Protein AF-A0AA86JBX8-F1 (afdb_monomer_lite)

Sequence (85 aa):
MWKKLNGAILKRLRLRESWVIFFVLGIIMMNYPFTQIFNKPLRIFDIPQLYLYFQAGWVVSIFVIYLFTKAIDLPDDDHDEGDHR

pLDDT: mean 77.0, std 13.38, range [48.09, 94.88]

Structure (mmCIF, N/CA/C/O backbone):
data_AF-A0AA86JBX8-F1
#
_entry.id   AF-A0AA86JBX8-F1
#
loop_
_atom_site.group_PDB
_atom_site.id
_atom_site.type_symbol
_atom_site.label_atom_id
_atom_site.label_alt_id
_atom_site.label_comp_id
_atom_site.label_asym_id
_atom_site.label_entity_id
_atom_site.label_seq_id
_atom_site.pdbx_PDB_ins_code
_atom_site.Cartn_x
_atom_site.Cartn_y
_atom_site.Cartn_z
_atom_site.occupancy
_atom_site.B_iso_or_equiv
_atom_site.auth_seq_id
_atom_site.auth_comp_id
_atom_site.auth_asym_id
_atom_site.auth_atom_id
_atom_site.pdbx_PDB_model_num
ATOM 1 N N . MET A 1 1 ? -13.635 -4.406 -26.539 1.00 48.09 1 MET A N 1
ATOM 2 C CA . MET A 1 1 ? -13.029 -3.126 -26.091 1.00 48.09 1 MET A CA 1
ATOM 3 C C . MET A 1 1 ? -12.029 -3.266 -24.937 1.00 48.09 1 MET A C 1
ATOM 5 O O . MET A 1 1 ? -11.002 -2.607 -25.003 1.00 48.09 1 MET A O 1
ATOM 9 N N . TRP A 1 2 ? -12.235 -4.137 -23.937 1.00 51.25 2 TRP A N 1
ATOM 10 C CA . TRP A 1 2 ? -11.310 -4.283 -22.790 1.00 51.25 2 TRP A CA 1
ATOM 11 C C . TRP A 1 2 ? -9.870 -4.719 -23.109 1.00 51.25 2 TRP A C 1
ATOM 13 O O . TRP A 1 2 ? -8.947 -4.296 -22.420 1.00 51.25 2 TRP A O 1
ATOM 23 N N . LYS A 1 3 ? -9.636 -5.492 -24.178 1.00 53.41 3 LYS A N 1
ATOM 24 C CA . LYS A 1 3 ? -8.277 -5.952 -24.527 1.00 53.41 3 LYS A CA 1
ATOM 25 C C . LYS A 1 3 ? -7.310 -4.809 -24.885 1.00 53.41 3 LYS A C 1
ATOM 27 O O . LYS A 1 3 ? -6.142 -4.886 -24.525 1.00 53.41 3 LYS A O 1
ATOM 32 N N . LYS A 1 4 ? -7.786 -3.734 -25.534 1.00 52.28 4 LYS A N 1
ATOM 33 C CA . LYS A 1 4 ? -6.936 -2.581 -25.904 1.00 52.28 4 LYS A CA 1
ATOM 34 C C . LYS A 1 4 ? -6.587 -1.688 -24.708 1.00 52.28 4 LYS A C 1
ATOM 36 O O . LYS A 1 4 ? -5.483 -1.156 -24.656 1.00 52.28 4 LYS A O 1
ATOM 41 N N . LEU A 1 5 ? -7.497 -1.555 -23.740 1.00 60.31 5 LEU A N 1
ATOM 42 C CA . LEU A 1 5 ? -7.268 -0.740 -22.543 1.00 60.31 5 LEU A CA 1
ATOM 43 C C . LEU A 1 5 ? -6.160 -1.342 -21.667 1.00 60.31 5 LEU A C 1
ATOM 45 O O . LEU A 1 5 ? -5.270 -0.627 -21.216 1.00 60.31 5 LEU A O 1
ATOM 49 N N . ASN A 1 6 ? -6.166 -2.669 -21.515 1.00 63.38 6 ASN A N 1
ATOM 50 C CA . ASN A 1 6 ? -5.150 -3.381 -20.742 1.00 63.38 6 ASN A CA 1
ATOM 51 C C . ASN A 1 6 ? -3.755 -3.224 -21.361 1.00 63.38 6 ASN A C 1
ATOM 53 O O . ASN A 1 6 ? -2.803 -2.994 -20.629 1.00 63.38 6 ASN A O 1
ATOM 57 N N . GLY A 1 7 ? -3.634 -3.263 -22.693 1.00 60.59 7 GLY A N 1
ATOM 58 C CA . GLY A 1 7 ? -2.349 -3.068 -23.376 1.00 60.59 7 GLY A CA 1
ATOM 59 C C . GLY A 1 7 ? -1.756 -1.670 -23.166 1.00 60.59 7 GLY A C 1
ATOM 60 O O . GLY A 1 7 ? -0.573 -1.542 -22.867 1.00 60.59 7 GLY A O 1
ATOM 61 N N . ALA A 1 8 ? -2.576 -0.617 -23.243 1.00 63.78 8 ALA A N 1
ATOM 62 C CA . ALA A 1 8 ? -2.118 0.755 -23.003 1.00 63.78 8 ALA A CA 1
ATOM 63 C C . ALA A 1 8 ? -1.713 0.993 -21.536 1.00 63.78 8 ALA A C 1
ATOM 65 O O . ALA A 1 8 ? -0.713 1.663 -21.274 1.00 63.78 8 ALA A O 1
ATOM 66 N N . ILE A 1 9 ? -2.464 0.424 -20.587 1.00 64.56 9 ILE A N 1
ATOM 67 C CA . ILE A 1 9 ? -2.141 0.493 -19.156 1.00 64.56 9 ILE A CA 1
ATOM 68 C C . ILE A 1 9 ? -0.845 -0.272 -18.869 1.00 64.56 9 ILE A C 1
ATOM 70 O O . ILE A 1 9 ? 0.042 0.282 -18.231 1.00 64.56 9 ILE A O 1
ATOM 74 N N . LEU A 1 10 ? -0.683 -1.489 -19.398 1.00 64.44 10 LEU A N 1
ATOM 75 C CA . LEU A 1 10 ? 0.543 -2.283 -19.251 1.00 64.44 10 LEU A CA 1
ATOM 76 C C . LEU A 1 10 ? 1.764 -1.572 -19.853 1.00 64.44 10 LEU A C 1
ATOM 78 O O . LEU A 1 10 ? 2.816 -1.530 -19.220 1.00 64.44 10 LEU A O 1
ATOM 82 N N . LYS A 1 11 ? 1.614 -0.922 -21.016 1.00 63.19 11 LYS A N 1
ATOM 83 C CA . LYS A 1 11 ? 2.703 -0.156 -21.644 1.00 63.19 11 LYS A CA 1
ATOM 84 C C . LYS A 1 11 ? 3.122 1.058 -20.803 1.00 63.19 11 LYS A C 1
ATOM 86 O O . LYS A 1 11 ? 4.309 1.357 -20.727 1.00 63.19 11 LYS A O 1
ATOM 91 N N . ARG A 1 12 ? 2.180 1.732 -20.123 1.00 64.44 12 ARG A N 1
ATOM 92 C CA . ARG A 1 12 ? 2.505 2.811 -19.165 1.00 64.44 12 ARG A CA 1
ATOM 93 C C . ARG A 1 12 ? 3.057 2.282 -17.838 1.00 64.44 12 ARG A C 1
ATOM 95 O O . ARG A 1 12 ? 3.953 2.898 -17.274 1.00 64.44 12 ARG A O 1
ATOM 102 N N . LEU A 1 13 ? 2.590 1.129 -17.365 1.00 63.28 13 LEU A N 1
ATOM 103 C CA . LEU A 1 13 ? 3.146 0.454 -16.186 1.00 63.28 13 LEU A CA 1
ATOM 104 C C . LEU A 1 13 ? 4.610 0.038 -16.392 1.00 63.28 13 LEU A C 1
ATOM 106 O O . LEU A 1 13 ? 5.363 0.017 -15.427 1.00 63.28 13 LEU A O 1
ATOM 110 N N . ARG A 1 14 ? 5.031 -0.213 -17.640 1.00 63.41 14 ARG A N 1
ATOM 111 C CA . ARG A 1 14 ? 6.429 -0.510 -17.994 1.00 63.41 14 ARG A CA 1
ATOM 112 C C . ARG A 1 14 ? 7.391 0.667 -17.788 1.00 63.41 14 ARG A C 1
ATOM 114 O O . ARG A 1 14 ? 8.601 0.458 -17.760 1.00 63.41 14 ARG A O 1
ATOM 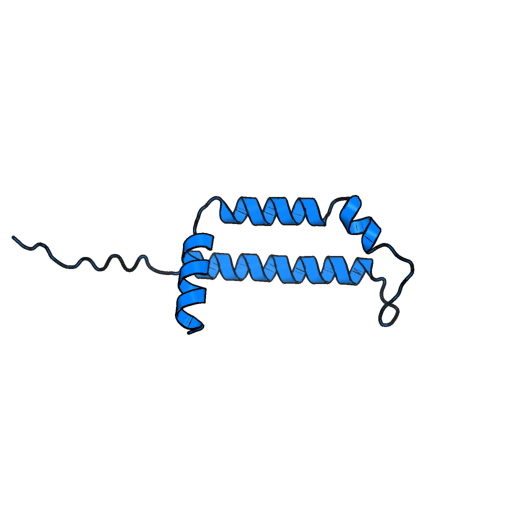121 N N . LEU A 1 15 ? 6.898 1.902 -17.638 1.00 65.38 15 LEU A N 1
ATOM 122 C CA . LEU A 1 15 ? 7.762 3.030 -17.277 1.00 65.38 15 LEU A CA 1
ATOM 123 C C . LEU A 1 15 ? 8.433 2.725 -15.936 1.00 65.38 15 LEU A C 1
ATOM 125 O O . LEU A 1 15 ? 7.761 2.437 -14.949 1.00 65.38 15 LEU A O 1
ATOM 129 N N . ARG A 1 16 ? 9.764 2.820 -15.896 1.00 65.50 16 ARG A N 1
ATOM 130 C CA . ARG A 1 16 ? 10.597 2.564 -14.706 1.00 65.50 16 ARG A CA 1
ATOM 131 C C . ARG A 1 16 ? 10.125 3.344 -13.467 1.00 65.50 16 ARG A C 1
ATOM 133 O O . ARG A 1 16 ? 10.306 2.900 -12.339 1.00 65.50 16 ARG A O 1
ATOM 140 N N . GLU A 1 17 ? 9.478 4.483 -13.693 1.00 75.12 17 GLU A N 1
ATOM 141 C CA . GLU A 1 17 ? 8.902 5.376 -12.683 1.00 75.12 17 GLU A CA 1
ATOM 142 C C . GLU A 1 17 ? 7.589 4.861 -12.076 1.00 75.12 17 GLU A C 1
ATOM 144 O O . GLU A 1 17 ? 7.253 5.221 -10.949 1.00 75.12 17 GLU A O 1
ATOM 149 N N . SER A 1 18 ? 6.860 3.972 -12.757 1.00 77.94 18 SER A N 1
ATOM 150 C CA . SER A 1 18 ? 5.587 3.436 -12.266 1.00 77.94 18 SER A CA 1
ATOM 151 C C . SER A 1 18 ? 5.756 2.686 -10.941 1.00 77.94 18 SER A C 1
ATOM 153 O O . SER A 1 18 ? 4.916 2.821 -10.054 1.00 77.94 18 SER A O 1
ATOM 155 N N . TRP A 1 19 ? 6.866 1.965 -10.746 1.00 78.06 19 TRP A N 1
ATOM 156 C CA . TRP A 1 19 ? 7.135 1.269 -9.482 1.00 78.06 19 TRP A CA 1
ATOM 157 C C . TRP A 1 19 ? 7.356 2.258 -8.331 1.00 78.06 19 TRP A C 1
ATOM 159 O O . TRP A 1 19 ? 6.863 2.040 -7.226 1.00 78.06 19 TRP A O 1
ATOM 169 N N . VAL A 1 20 ? 8.008 3.392 -8.613 1.00 83.31 20 VAL A N 1
ATOM 170 C CA . VAL A 1 20 ? 8.211 4.476 -7.641 1.00 83.31 20 VAL A CA 1
ATOM 171 C C . VAL A 1 20 ? 6.867 5.061 -7.211 1.00 83.31 20 VAL A C 1
ATOM 173 O O . VAL A 1 20 ? 6.646 5.260 -6.021 1.00 83.31 20 VAL A O 1
ATOM 176 N N . ILE A 1 21 ? 5.937 5.269 -8.148 1.00 84.25 21 ILE A N 1
ATOM 177 C CA . ILE A 1 21 ? 4.597 5.790 -7.842 1.00 84.25 21 ILE A CA 1
ATOM 178 C C . ILE A 1 21 ? 3.832 4.830 -6.922 1.00 84.25 21 ILE A C 1
ATOM 180 O O . ILE A 1 21 ? 3.275 5.276 -5.921 1.00 84.25 21 ILE A O 1
ATOM 184 N N . PHE A 1 22 ? 3.829 3.521 -7.204 1.00 84.75 22 PHE A N 1
ATOM 185 C CA . PHE A 1 22 ? 3.167 2.543 -6.326 1.00 84.75 22 PHE A CA 1
ATOM 186 C C . PHE A 1 22 ? 3.831 2.430 -4.956 1.00 84.75 22 PHE A C 1
ATOM 188 O O . PHE A 1 22 ? 3.137 2.284 -3.952 1.00 84.75 22 PHE A O 1
ATOM 195 N N . PHE A 1 23 ? 5.157 2.529 -4.896 1.00 85.38 23 PHE A N 1
ATOM 196 C CA . PHE A 1 23 ? 5.889 2.516 -3.637 1.00 85.38 23 PHE A CA 1
ATOM 197 C C . PHE A 1 23 ? 5.559 3.743 -2.778 1.00 85.38 23 PHE A C 1
ATOM 199 O O . PHE A 1 23 ? 5.202 3.606 -1.608 1.00 85.38 23 PHE A O 1
ATOM 206 N N . VAL A 1 24 ? 5.592 4.940 -3.373 1.00 90.06 24 VAL A N 1
ATOM 207 C CA . VAL A 1 24 ? 5.197 6.190 -2.708 1.00 90.06 24 VAL A CA 1
ATOM 208 C C . VAL A 1 24 ? 3.736 6.123 -2.264 1.00 90.06 24 VAL A C 1
ATOM 210 O O . VAL A 1 24 ? 3.427 6.485 -1.131 1.00 90.06 24 VAL A O 1
ATOM 213 N N . LEU A 1 25 ? 2.843 5.599 -3.106 1.00 88.75 25 LEU A N 1
ATOM 214 C CA . LEU A 1 25 ? 1.440 5.386 -2.754 1.00 88.75 25 LEU A CA 1
ATOM 215 C C . LEU A 1 25 ? 1.290 4.443 -1.549 1.00 88.75 25 LEU A C 1
ATOM 217 O O . LEU A 1 25 ? 0.511 4.737 -0.643 1.00 88.75 25 LEU A O 1
ATOM 221 N N . GLY A 1 26 ? 2.062 3.353 -1.503 1.00 87.62 26 GLY A N 1
ATOM 222 C CA . GLY A 1 26 ? 2.111 2.435 -0.364 1.00 87.62 26 GLY A CA 1
A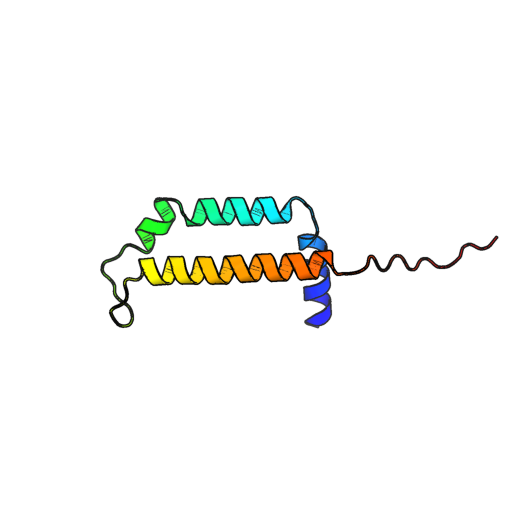TOM 223 C C . GLY A 1 26 ? 2.575 3.119 0.924 1.00 87.62 26 GLY A C 1
ATOM 224 O O . GLY A 1 26 ? 1.943 2.956 1.966 1.00 87.62 26 GLY A O 1
ATOM 225 N N . ILE A 1 27 ? 3.616 3.956 0.853 1.00 89.75 27 ILE A N 1
ATOM 226 C CA . ILE A 1 27 ? 4.091 4.755 1.996 1.00 89.75 27 ILE A CA 1
ATOM 227 C C . ILE A 1 27 ? 3.018 5.738 2.475 1.00 89.75 27 ILE A C 1
ATOM 229 O O . ILE A 1 27 ? 2.803 5.875 3.680 1.00 89.75 27 ILE A O 1
ATOM 233 N N . ILE A 1 28 ? 2.329 6.413 1.551 1.00 89.88 28 ILE A N 1
ATOM 234 C CA . ILE A 1 28 ? 1.241 7.342 1.880 1.00 89.88 28 ILE A CA 1
ATOM 235 C C . ILE A 1 28 ? 0.109 6.594 2.592 1.00 89.88 28 ILE A C 1
ATOM 237 O O . ILE A 1 28 ? -0.353 7.048 3.637 1.00 89.88 28 ILE A O 1
ATOM 241 N N . MET A 1 29 ? -0.290 5.426 2.079 1.00 87.19 29 MET A N 1
ATOM 242 C CA . MET A 1 29 ? -1.305 4.568 2.699 1.00 87.19 29 MET A CA 1
ATOM 243 C C . MET A 1 29 ? -0.908 4.094 4.106 1.00 87.19 29 MET A C 1
ATOM 245 O O . MET A 1 29 ? -1.740 4.058 5.009 1.00 87.19 29 MET A O 1
ATOM 249 N N . MET A 1 30 ? 0.370 3.793 4.333 1.00 87.69 30 MET A N 1
ATOM 250 C CA . MET A 1 30 ? 0.877 3.374 5.645 1.00 87.69 30 MET A CA 1
ATOM 251 C C . MET A 1 30 ? 0.944 4.523 6.670 1.00 87.69 30 MET A C 1
ATOM 253 O O . MET A 1 30 ? 1.167 4.291 7.859 1.00 87.69 30 MET A O 1
ATOM 257 N N . ASN A 1 31 ? 0.790 5.772 6.228 1.00 90.94 31 ASN A N 1
ATOM 258 C CA . ASN A 1 31 ? 0.989 6.943 7.069 1.00 90.94 31 ASN A CA 1
ATOM 259 C C . ASN A 1 31 ? -0.170 7.147 8.068 1.00 90.94 31 ASN A C 1
ATOM 261 O O . ASN A 1 31 ? -1.311 6.731 7.847 1.00 90.94 31 ASN A O 1
ATOM 265 N N . TYR A 1 32 ? 0.114 7.846 9.169 1.00 86.44 32 TYR A N 1
ATOM 266 C CA . TYR A 1 32 ? -0.841 8.148 10.240 1.00 86.44 32 TYR A CA 1
ATOM 267 C C . TYR A 1 32 ? -2.196 8.746 9.785 1.00 86.44 32 TYR A C 1
ATOM 269 O O . TYR A 1 32 ? -3.219 8.321 10.323 1.00 86.44 32 TYR A O 1
ATOM 277 N N . PRO A 1 33 ? -2.288 9.689 8.819 1.00 87.69 33 PRO A N 1
ATOM 278 C CA . PRO A 1 33 ? -3.570 10.226 8.338 1.00 87.69 33 PRO A CA 1
ATOM 279 C C . PRO A 1 33 ? -4.496 9.182 7.724 1.00 87.69 33 PRO A C 1
ATOM 281 O O . PRO A 1 33 ? -5.707 9.295 7.869 1.00 87.69 33 PRO A O 1
ATOM 284 N N . PHE A 1 34 ? -3.961 8.152 7.074 1.00 87.62 34 PHE A N 1
ATOM 285 C CA . PHE A 1 34 ? -4.789 7.105 6.484 1.00 87.62 34 PHE A CA 1
ATOM 286 C C . PHE A 1 34 ? -5.131 6.041 7.517 1.00 87.62 34 PHE A C 1
ATOM 288 O O . PHE A 1 34 ? -6.300 5.699 7.681 1.00 87.62 34 PHE A O 1
ATOM 295 N N . THR A 1 35 ? -4.144 5.581 8.286 1.00 88.06 35 THR A N 1
ATOM 296 C CA . THR A 1 35 ? -4.369 4.543 9.299 1.00 88.06 35 THR A CA 1
ATOM 297 C C . THR A 1 35 ? -5.365 4.988 10.370 1.00 88.06 35 THR A C 1
ATOM 299 O O . THR A 1 35 ? -6.219 4.195 10.759 1.00 88.06 35 THR A O 1
ATOM 302 N N . GLN A 1 36 ? -5.365 6.263 10.778 1.00 88.06 36 GLN A N 1
ATOM 303 C CA . GLN A 1 36 ? -6.328 6.778 11.762 1.00 88.06 36 GLN A CA 1
ATOM 304 C C . GLN A 1 36 ? -7.785 6.771 11.267 1.00 88.06 36 GLN A C 1
ATOM 306 O O . GLN A 1 36 ? -8.697 6.590 12.071 1.00 88.06 36 GLN A O 1
ATOM 311 N N . ILE A 1 37 ? -8.025 6.919 9.956 1.00 86.06 37 ILE A N 1
ATOM 312 C CA . ILE A 1 37 ? -9.382 6.887 9.379 1.00 86.06 37 ILE A CA 1
ATOM 313 C C . ILE A 1 37 ? -10.002 5.497 9.563 1.00 86.06 37 ILE A C 1
ATOM 315 O O . ILE A 1 37 ? -11.201 5.384 9.839 1.00 86.06 37 ILE A O 1
ATOM 319 N N . PHE A 1 38 ? -9.182 4.450 9.429 1.00 84.31 38 PHE A N 1
ATOM 320 C CA . PHE A 1 38 ? -9.591 3.052 9.579 1.00 84.31 38 PHE A CA 1
ATOM 321 C C . PHE A 1 38 ? -9.412 2.515 11.003 1.00 84.31 38 PHE A C 1
ATOM 323 O O . PHE A 1 38 ? -10.006 1.493 11.339 1.00 84.31 38 PHE A O 1
ATOM 330 N N . ASN A 1 39 ? -8.662 3.210 11.863 1.00 83.06 39 ASN A N 1
ATOM 331 C CA . ASN A 1 39 ? -8.489 2.885 13.279 1.00 83.06 39 ASN A CA 1
ATOM 332 C C . ASN A 1 39 ? -9.694 3.332 14.127 1.00 83.06 39 ASN A C 1
ATOM 334 O O . ASN A 1 39 ? -9.563 4.033 15.131 1.00 83.06 39 ASN A O 1
ATOM 338 N N . LYS A 1 40 ? -10.897 2.951 13.695 1.00 83.56 40 LYS A N 1
ATOM 339 C CA . LYS A 1 40 ? -12.127 3.122 14.468 1.00 83.56 40 LYS A CA 1
ATOM 340 C C . LYS A 1 40 ? -12.418 1.831 15.235 1.00 83.56 40 LYS A C 1
ATOM 342 O O . LYS A 1 40 ? -12.096 0.755 14.736 1.00 83.56 40 LYS A O 1
ATOM 347 N N . PRO A 1 41 ? -13.108 1.894 16.388 1.00 79.50 41 PRO A N 1
ATOM 348 C CA . PRO A 1 41 ? -13.540 0.701 17.124 1.00 79.50 41 PRO A CA 1
ATOM 349 C C . PRO A 1 41 ? -14.616 -0.119 16.384 1.00 79.50 41 PRO A C 1
ATOM 351 O O . PRO A 1 41 ? -15.130 -1.092 16.930 1.00 79.50 41 PRO A O 1
ATOM 354 N N . LEU A 1 42 ? -14.962 0.261 15.149 1.00 77.44 42 LEU A N 1
ATOM 355 C CA . LEU A 1 42 ? -15.794 -0.526 14.252 1.00 77.44 42 LEU A CA 1
ATOM 356 C C . LEU A 1 42 ? -15.100 -1.850 13.924 1.00 77.44 42 LEU A C 1
ATOM 358 O O . LEU A 1 42 ? -13.971 -1.890 13.427 1.00 77.44 42 LEU A O 1
ATOM 362 N N . ARG A 1 43 ? -15.818 -2.937 14.194 1.00 81.06 43 ARG A N 1
ATOM 363 C CA . ARG A 1 43 ? -15.413 -4.294 13.850 1.00 81.06 43 ARG A CA 1
ATOM 364 C C . ARG A 1 43 ? -16.355 -4.830 12.789 1.00 81.06 43 ARG A C 1
ATOM 366 O O . ARG A 1 43 ? -17.572 -4.771 12.948 1.00 81.06 43 ARG A O 1
ATOM 373 N N . ILE A 1 44 ? -15.788 -5.352 11.713 1.00 81.00 44 ILE A N 1
ATOM 374 C CA . ILE A 1 44 ? -16.522 -6.055 10.661 1.00 81.00 44 ILE A CA 1
ATOM 375 C C . ILE A 1 44 ? -16.250 -7.537 10.886 1.00 81.00 44 ILE A C 1
ATOM 3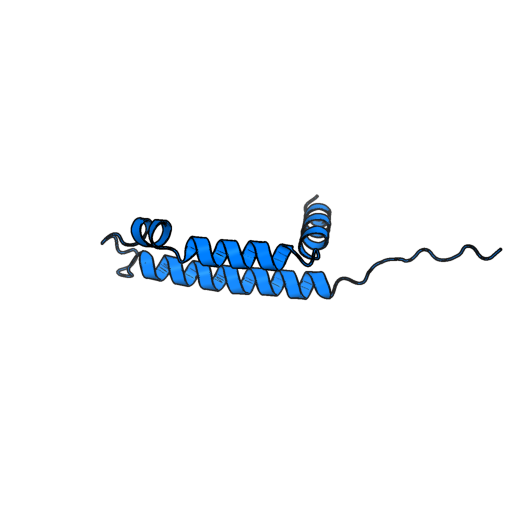77 O O . ILE A 1 44 ? -15.092 -7.940 10.901 1.00 81.00 44 ILE A O 1
ATOM 381 N N . PHE A 1 45 ? -17.296 -8.336 11.119 1.00 81.56 45 PHE A N 1
ATOM 382 C CA . PHE A 1 45 ? -17.158 -9.752 11.501 1.00 81.56 45 PHE A CA 1
ATOM 383 C C . PHE A 1 45 ? -16.231 -9.974 12.719 1.00 81.56 45 PHE A C 1
ATOM 385 O O . PHE A 1 45 ? -15.452 -10.917 12.745 1.00 81.56 45 PHE A O 1
ATOM 392 N N . ASP A 1 46 ? -16.292 -9.074 13.710 1.00 82.94 46 ASP A N 1
ATOM 393 C CA . ASP A 1 46 ? -15.421 -9.030 14.906 1.00 82.94 46 ASP A CA 1
ATOM 394 C C . ASP A 1 46 ? -13.921 -8.774 14.629 1.00 82.94 46 ASP A C 1
ATOM 396 O O . ASP A 1 46 ? -13.101 -8.699 15.543 1.00 82.94 46 ASP A O 1
ATOM 400 N N . ILE A 1 47 ? -13.555 -8.525 13.370 1.00 85.75 47 ILE A N 1
ATOM 401 C CA . ILE A 1 47 ? -12.198 -8.160 12.965 1.00 85.75 47 ILE A CA 1
ATOM 402 C C . ILE A 1 47 ? -12.067 -6.627 12.961 1.00 85.75 47 ILE A C 1
ATOM 404 O O . ILE A 1 47 ? -12.919 -5.938 12.385 1.00 85.75 47 ILE A O 1
ATOM 408 N N . PRO A 1 48 ? -11.005 -6.056 13.567 1.00 88.88 48 PRO A N 1
ATOM 409 C CA . PRO A 1 48 ? -10.748 -4.622 13.506 1.00 88.88 48 PRO A CA 1
ATOM 410 C C . PRO A 1 48 ? -10.639 -4.127 12.062 1.00 88.88 48 PRO A C 1
ATOM 412 O O . PRO A 1 48 ? -9.910 -4.700 11.249 1.00 88.88 48 PRO A O 1
ATOM 415 N N . GLN A 1 49 ? -11.300 -3.013 11.750 1.00 86.44 49 GLN A N 1
ATOM 416 C CA . GLN A 1 49 ? -11.259 -2.414 10.412 1.00 86.44 49 GLN A CA 1
ATOM 417 C C . GLN A 1 49 ? -9.823 -2.108 9.941 1.00 86.44 49 GLN A C 1
ATOM 419 O O . GLN A 1 49 ? -9.511 -2.263 8.760 1.00 86.44 49 GLN A O 1
ATOM 424 N N . LEU A 1 50 ? -8.927 -1.754 10.866 1.00 89.12 50 LEU A N 1
ATOM 425 C CA . LEU A 1 50 ? -7.509 -1.532 10.581 1.00 89.12 50 LEU A CA 1
ATOM 426 C C . LEU A 1 50 ? -6.795 -2.795 10.062 1.00 89.12 50 LEU A C 1
ATOM 428 O O . LEU A 1 50 ? -5.941 -2.703 9.184 1.00 89.12 50 LEU A O 1
ATOM 432 N N . TYR A 1 51 ? -7.161 -3.979 10.557 1.00 89.50 51 TYR A N 1
ATOM 433 C CA . TYR A 1 51 ? -6.592 -5.236 10.067 1.00 89.50 51 TYR A CA 1
ATOM 434 C C . TYR A 1 51 ? -7.024 -5.507 8.623 1.00 89.50 51 TYR A C 1
ATOM 436 O O . TYR A 1 51 ? -6.187 -5.808 7.774 1.00 89.50 51 TYR A O 1
ATOM 444 N N . LEU A 1 52 ? -8.314 -5.324 8.318 1.00 90.81 52 LEU A N 1
ATOM 445 C CA . LEU A 1 52 ? -8.835 -5.466 6.953 1.00 90.81 52 LEU A CA 1
ATOM 446 C C . LEU A 1 52 ? -8.166 -4.485 5.985 1.00 90.81 52 LEU A C 1
ATOM 448 O O . LEU A 1 52 ? -7.878 -4.845 4.846 1.00 90.81 52 LEU A O 1
ATOM 452 N N . TYR A 1 53 ? -7.881 -3.268 6.450 1.00 90.19 53 TYR A N 1
ATOM 453 C CA . TYR A 1 53 ? -7.148 -2.269 5.681 1.00 90.19 53 TYR A CA 1
ATOM 454 C C . TYR A 1 53 ? -5.743 -2.755 5.296 1.00 90.19 53 TYR A C 1
ATOM 456 O O . TYR A 1 53 ? -5.393 -2.742 4.115 1.00 90.19 53 TYR A O 1
ATOM 464 N N . PHE A 1 54 ? -4.960 -3.250 6.259 1.00 90.75 54 PHE A N 1
ATOM 465 C CA . PHE A 1 54 ? -3.634 -3.802 5.970 1.00 90.75 54 PHE A CA 1
ATOM 466 C C . PHE A 1 54 ? -3.700 -5.051 5.088 1.00 90.75 54 PHE A C 1
ATOM 468 O O . PHE A 1 54 ? -2.899 -5.192 4.165 1.00 90.75 54 PHE A O 1
ATOM 475 N N . GLN A 1 55 ? -4.684 -5.923 5.314 1.00 92.06 55 GLN A N 1
ATOM 476 C CA . GLN A 1 55 ? -4.888 -7.117 4.499 1.00 92.06 55 GLN A CA 1
ATOM 477 C C . GLN A 1 55 ? -5.203 -6.756 3.039 1.00 92.06 55 GLN A C 1
ATOM 479 O O . GLN A 1 55 ? -4.646 -7.354 2.117 1.00 92.06 55 GLN A O 1
ATOM 484 N N . ALA A 1 56 ? -6.048 -5.747 2.813 1.00 91.25 56 ALA A N 1
ATOM 485 C CA . ALA A 1 56 ? -6.331 -5.227 1.480 1.00 91.25 56 ALA A CA 1
ATOM 486 C C . ALA A 1 56 ? -5.080 -4.604 0.842 1.00 91.25 56 ALA A C 1
ATOM 488 O O . ALA A 1 56 ? -4.766 -4.911 -0.308 1.00 91.25 56 ALA A O 1
ATOM 489 N N . GLY A 1 57 ? -4.325 -3.796 1.594 1.00 90.69 57 GLY A N 1
ATOM 490 C CA . GLY A 1 57 ? -3.056 -3.220 1.138 1.00 90.69 57 GLY A CA 1
ATOM 491 C C . GLY A 1 57 ? -2.038 -4.284 0.710 1.00 90.69 57 GLY A C 1
ATOM 492 O O . GLY A 1 57 ? -1.359 -4.128 -0.308 1.00 90.69 57 GLY A O 1
ATOM 493 N N . TRP A 1 58 ? -1.984 -5.409 1.423 1.00 92.69 58 TRP A N 1
ATOM 494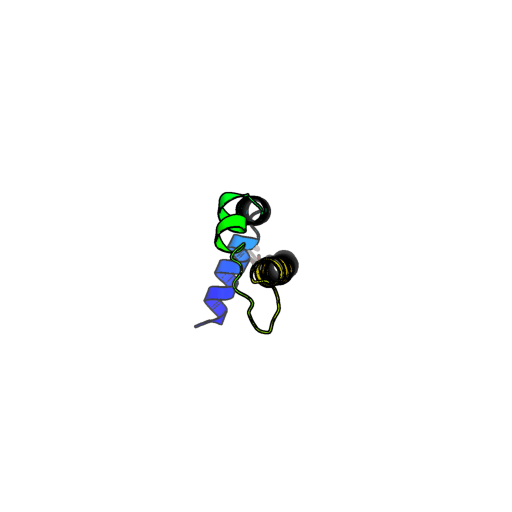 C CA . TRP A 1 58 ? -1.143 -6.552 1.068 1.00 92.69 58 TRP A CA 1
ATOM 495 C C . TRP A 1 58 ? -1.575 -7.220 -0.247 1.00 92.69 58 TRP A C 1
ATOM 497 O O . TRP A 1 58 ? -0.743 -7.411 -1.135 1.00 92.69 58 TRP A O 1
ATOM 507 N N . VAL A 1 59 ? -2.872 -7.500 -0.426 1.00 94.88 59 VAL A N 1
ATOM 508 C CA . VAL A 1 59 ? -3.402 -8.063 -1.685 1.00 94.88 59 VAL A CA 1
ATOM 509 C C . VAL A 1 59 ? -3.140 -7.122 -2.864 1.00 94.88 59 VAL A C 1
ATOM 511 O O . VAL A 1 59 ? -2.704 -7.568 -3.926 1.00 94.88 59 VAL A O 1
ATOM 514 N N . VAL A 1 60 ? -3.348 -5.816 -2.674 1.00 91.25 60 VAL A N 1
ATOM 515 C CA . VAL A 1 60 ? -3.054 -4.796 -3.691 1.00 91.25 60 VAL A CA 1
ATOM 516 C C . VAL A 1 60 ? -1.566 -4.788 -4.040 1.00 91.25 60 VAL A C 1
ATOM 518 O O . VAL A 1 60 ? -1.227 -4.745 -5.219 1.00 91.25 60 VAL A O 1
ATOM 521 N N . SER A 1 61 ? -0.677 -4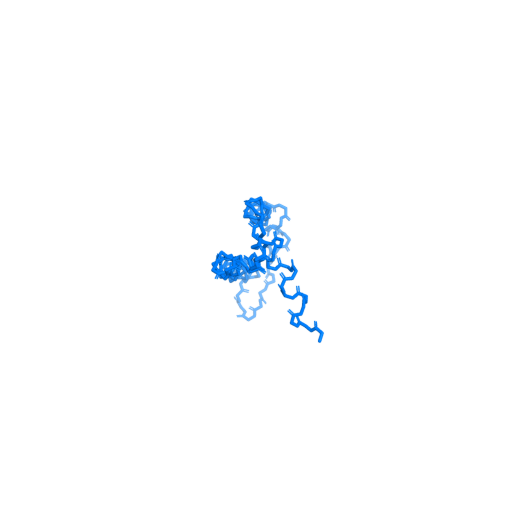.898 -3.051 1.00 89.25 61 SER A N 1
ATOM 522 C CA . SER A 1 61 ? 0.773 -4.944 -3.284 1.00 89.25 61 SER A CA 1
ATOM 523 C C . SER A 1 61 ? 1.172 -6.134 -4.161 1.00 89.25 61 SER A C 1
ATOM 525 O O . SER A 1 61 ? 1.899 -5.964 -5.139 1.00 89.25 61 SER A O 1
ATOM 527 N N . ILE A 1 62 ? 0.638 -7.327 -3.875 1.00 90.81 62 ILE A N 1
ATOM 528 C CA . ILE A 1 62 ? 0.869 -8.524 -4.699 1.00 90.81 62 ILE A CA 1
ATOM 529 C C . ILE A 1 62 ? 0.322 -8.318 -6.111 1.00 90.81 62 ILE A C 1
ATOM 531 O O . ILE A 1 62 ? 0.991 -8.645 -7.090 1.00 90.81 62 ILE A O 1
ATOM 535 N N . PHE A 1 63 ? -0.878 -7.750 -6.229 1.00 90.00 63 PHE A N 1
ATOM 536 C CA . PHE A 1 63 ? -1.508 -7.503 -7.521 1.00 90.00 63 PHE A CA 1
ATOM 537 C C . PHE A 1 63 ? -0.687 -6.543 -8.393 1.00 90.00 63 PHE A C 1
ATOM 539 O O . PHE A 1 63 ? -0.495 -6.800 -9.582 1.00 90.00 63 PHE A O 1
ATOM 546 N N . VAL A 1 64 ? -0.147 -5.474 -7.803 1.00 86.06 64 VAL A N 1
ATOM 547 C CA . VAL A 1 64 ? 0.746 -4.532 -8.491 1.00 86.06 64 VAL A CA 1
ATOM 548 C C . VAL A 1 64 ? 2.015 -5.235 -8.970 1.00 86.06 64 VAL A C 1
ATOM 550 O O . VAL A 1 64 ? 2.383 -5.074 -10.131 1.00 86.06 64 VAL A O 1
ATOM 553 N N . ILE A 1 65 ? 2.655 -6.047 -8.121 1.00 86.12 65 ILE A N 1
ATOM 554 C CA . ILE A 1 65 ? 3.852 -6.818 -8.501 1.00 86.12 65 ILE A CA 1
ATOM 555 C C . ILE A 1 65 ? 3.533 -7.770 -9.658 1.00 86.12 65 ILE A C 1
ATOM 557 O O . ILE A 1 65 ? 4.270 -7.810 -10.637 1.00 86.12 65 ILE A O 1
ATOM 561 N N . TYR A 1 66 ? 2.407 -8.482 -9.590 1.00 87.25 66 TYR A N 1
ATOM 562 C CA . TYR A 1 66 ? 1.964 -9.384 -10.652 1.00 87.25 66 TYR A CA 1
ATOM 563 C C . TYR A 1 66 ? 1.771 -8.660 -11.993 1.00 87.25 66 TYR A C 1
ATOM 565 O O . TYR A 1 66 ? 2.240 -9.137 -13.030 1.00 87.25 66 TYR A O 1
ATOM 573 N N . LEU A 1 67 ? 1.115 -7.492 -11.984 1.00 83.62 67 LEU A N 1
ATOM 574 C CA . LEU A 1 67 ? 0.975 -6.659 -13.181 1.00 83.62 67 LEU A CA 1
ATOM 575 C C . LEU A 1 67 ? 2.334 -6.203 -13.717 1.00 83.62 67 LEU A C 1
ATOM 577 O O . LEU A 1 67 ? 2.525 -6.169 -14.930 1.00 83.62 67 LEU A O 1
ATOM 581 N N . PHE A 1 68 ? 3.274 -5.889 -12.827 1.00 80.69 68 PHE A N 1
ATOM 582 C CA . PHE A 1 68 ? 4.635 -5.512 -13.192 1.00 80.69 68 PHE A CA 1
ATOM 583 C C . PHE A 1 68 ? 5.394 -6.648 -13.868 1.00 80.69 68 PHE A C 1
ATOM 585 O O . PHE A 1 68 ? 5.935 -6.447 -14.952 1.00 80.69 68 PHE A O 1
ATOM 592 N N . THR A 1 69 ? 5.388 -7.847 -13.282 1.00 83.50 69 THR A N 1
ATOM 593 C CA . THR A 1 69 ? 6.012 -9.032 -13.884 1.00 83.50 69 THR A CA 1
ATOM 594 C C . THR A 1 69 ? 5.438 -9.289 -15.276 1.00 83.50 69 THR A C 1
ATOM 596 O O . THR A 1 69 ? 6.188 -9.469 -16.228 1.00 83.50 69 THR A O 1
ATOM 599 N N . LYS A 1 70 ? 4.111 -9.191 -15.426 1.00 81.94 70 LYS A N 1
ATOM 600 C CA . LYS A 1 70 ? 3.427 -9.306 -16.723 1.00 81.94 70 LYS A CA 1
ATOM 601 C C . LYS A 1 70 ? 3.815 -8.216 -17.724 1.00 81.94 70 LYS A C 1
ATOM 603 O O . LYS A 1 70 ? 3.864 -8.499 -18.913 1.00 81.94 70 LYS A O 1
ATOM 608 N N . ALA A 1 71 ? 4.023 -6.979 -17.275 1.00 75.19 71 ALA A N 1
ATOM 609 C CA . ALA A 1 71 ? 4.379 -5.859 -18.146 1.00 75.19 71 ALA A CA 1
ATOM 610 C C . ALA A 1 71 ? 5.837 -5.920 -18.628 1.00 75.19 71 ALA A C 1
ATOM 612 O O . ALA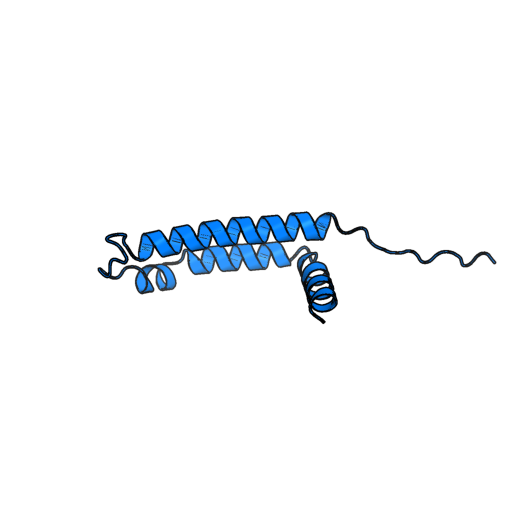 A 1 71 ? 6.126 -5.430 -19.718 1.00 75.19 71 ALA A O 1
ATOM 613 N N . ILE A 1 72 ? 6.736 -6.507 -17.831 1.00 73.25 72 ILE A N 1
ATOM 614 C CA . ILE A 1 72 ? 8.138 -6.749 -18.208 1.00 73.25 72 ILE A CA 1
ATOM 615 C C . ILE A 1 72 ? 8.234 -7.892 -19.227 1.00 73.25 72 ILE A C 1
ATOM 617 O O . ILE A 1 72 ? 9.006 -7.786 -20.171 1.00 73.25 72 ILE A O 1
ATOM 621 N N . ASP A 1 73 ? 7.418 -8.937 -19.072 1.00 71.62 73 ASP A N 1
ATOM 622 C CA . ASP A 1 73 ? 7.376 -10.093 -19.982 1.00 71.62 73 ASP A CA 1
ATOM 623 C C . ASP A 1 73 ? 6.680 -9.818 -21.327 1.00 71.62 73 ASP A C 1
ATOM 625 O O . ASP A 1 73 ? 6.637 -10.708 -22.176 1.00 71.62 73 ASP A O 1
ATOM 629 N N . LEU A 1 74 ? 6.097 -8.629 -21.546 1.00 68.62 74 LEU A N 1
ATOM 630 C CA . LEU A 1 74 ? 5.560 -8.288 -22.864 1.00 68.62 74 LEU A CA 1
ATOM 631 C C . LEU A 1 74 ? 6.737 -8.050 -23.826 1.00 68.62 74 LEU A C 1
ATOM 633 O O . LEU A 1 74 ? 7.466 -7.074 -23.618 1.00 68.62 74 LEU A O 1
ATOM 637 N N . PRO A 1 75 ? 6.905 -8.876 -24.880 1.00 59.53 75 PRO A N 1
ATOM 638 C CA . PRO A 1 75 ? 7.907 -8.626 -25.904 1.00 59.53 75 PRO A CA 1
ATOM 639 C C . PRO A 1 75 ? 7.651 -7.249 -26.515 1.00 59.53 75 PRO A C 1
ATOM 641 O O . PRO A 1 75 ? 6.499 -6.894 -26.789 1.00 59.53 75 PRO A O 1
ATOM 644 N N . ASP A 1 76 ? 8.713 -6.467 -26.703 1.00 62.19 76 ASP A N 1
ATOM 645 C CA . ASP A 1 76 ? 8.672 -5.351 -27.637 1.00 62.19 76 ASP A CA 1
ATOM 646 C C . ASP A 1 76 ? 8.386 -5.948 -29.012 1.00 62.19 76 ASP A C 1
ATOM 648 O O . ASP A 1 76 ? 9.259 -6.535 -29.642 1.00 62.19 76 ASP A O 1
ATOM 652 N N . ASP A 1 77 ? 7.128 -5.866 -29.438 1.00 59.31 77 ASP A N 1
ATOM 653 C CA . ASP A 1 77 ? 6.708 -6.180 -30.800 1.00 59.31 77 ASP A CA 1
ATOM 654 C C . ASP A 1 77 ? 7.190 -5.035 -31.713 1.00 59.31 77 ASP A C 1
ATOM 656 O O . ASP A 1 77 ? 6.403 -4.319 -32.325 1.00 59.31 77 ASP A O 1
ATOM 660 N N . ASP A 1 78 ? 8.509 -4.815 -31.729 1.00 55.59 78 ASP A N 1
ATOM 661 C CA . ASP A 1 78 ? 9.232 -4.091 -32.770 1.00 55.59 78 ASP A CA 1
ATOM 662 C C . ASP A 1 78 ? 9.510 -5.095 -33.902 1.00 55.59 78 ASP A C 1
ATOM 664 O O . ASP A 1 78 ? 10.647 -5.370 -34.278 1.00 55.59 78 ASP A O 1
ATOM 668 N N . HIS A 1 79 ? 8.441 -5.685 -34.443 1.00 51.44 79 HIS A N 1
ATOM 669 C CA . HIS A 1 79 ? 8.460 -6.190 -35.809 1.00 51.44 79 HIS A CA 1
ATOM 670 C C . HIS A 1 79 ? 8.285 -4.976 -36.730 1.00 51.44 79 HIS A C 1
ATOM 672 O O . HIS A 1 79 ? 7.190 -4.694 -37.212 1.00 51.44 79 HIS A O 1
ATOM 678 N N . ASP A 1 80 ? 9.378 -4.247 -36.953 1.00 56.44 80 ASP A N 1
ATOM 679 C CA . ASP A 1 80 ? 9.577 -3.537 -38.216 1.00 56.44 80 ASP A CA 1
ATOM 680 C C . ASP A 1 80 ? 10.550 -4.383 -39.047 1.00 56.44 80 ASP A C 1
ATOM 682 O O . ASP A 1 80 ? 11.762 -4.175 -39.105 1.00 56.44 80 ASP A O 1
ATOM 686 N N . GLU A 1 81 ? 9.992 -5.459 -39.602 1.00 56.50 81 GLU A N 1
ATOM 687 C CA . GLU A 1 81 ? 10.607 -6.211 -40.683 1.00 56.50 81 GLU A CA 1
ATOM 688 C C . GLU A 1 81 ? 10.729 -5.301 -41.911 1.00 56.50 81 GLU A C 1
ATOM 690 O O . GLU A 1 81 ? 9.744 -4.988 -42.573 1.00 56.50 81 GLU A O 1
ATOM 695 N N . GLY A 1 82 ? 11.973 -4.982 -42.262 1.00 56.19 82 GLY A N 1
ATOM 696 C CA . GLY A 1 82 ? 12.396 -4.924 -43.656 1.00 56.19 82 GLY A CA 1
ATOM 697 C C . GLY A 1 82 ? 12.278 -3.578 -44.363 1.00 56.19 82 GLY A C 1
ATOM 698 O O . GLY A 1 82 ? 11.418 -3.405 -45.220 1.00 56.19 82 GLY A O 1
ATOM 699 N N . ASP A 1 83 ? 13.294 -2.730 -44.193 1.00 54.69 83 ASP A N 1
ATOM 700 C CA . ASP A 1 83 ? 13.835 -1.998 -45.344 1.00 54.69 83 ASP A CA 1
ATOM 701 C C . ASP A 1 83 ? 15.098 -2.716 -45.837 1.00 54.69 83 ASP A C 1
ATOM 703 O O . ASP A 1 83 ? 16.239 -2.359 -45.550 1.00 54.69 83 ASP A O 1
ATOM 707 N N . HIS A 1 84 ? 14.866 -3.829 -46.536 1.00 57.50 84 HIS A N 1
ATOM 708 C CA . HIS A 1 84 ? 15.819 -4.360 -47.500 1.00 57.50 84 HIS A CA 1
ATOM 709 C C . HIS A 1 84 ? 15.809 -3.436 -48.722 1.00 57.50 84 HIS A C 1
ATOM 711 O O . HIS A 1 84 ? 15.007 -3.673 -49.629 1.00 57.50 84 HIS A O 1
ATOM 717 N N . ARG A 1 85 ? 16.701 -2.439 -48.778 1.00 56.91 85 ARG A N 1
ATOM 718 C CA . ARG A 1 85 ? 17.176 -1.828 -50.031 1.00 56.91 85 ARG A CA 1
ATOM 719 C C . ARG A 1 85 ? 18.629 -1.382 -49.939 1.00 56.91 85 ARG A C 1
ATOM 721 O O . ARG A 1 85 ? 18.933 -0.501 -49.112 1.00 56.91 85 ARG A O 1
#

Foldseek 3Di:
DVVVVLVVVLLVCQPPCVVVVLVVVLVVCVDPVNLVVQQDPDDDVNHRSSVVSVVVSVVVVVVSVVSNVVSVPDDPPPPPPDPPD

Secondary structure (DSSP, 8-state):
-HHHHHHHHHHHHTSHHHHHHHHHHHHHHHSHHHHHHH-SS-EETTEEHHHHHHHHHHHHHHHHHHHHHHHHSS-----------

Radius of gyration: 19.33 Å; chains: 1; bounding box: 34×20×67 Å